Protein AF-A0A959LLN0-F1 (afdb_monomer_lite)

Sequence (73 aa):
NEKLNEIAWMQSHVVRAPLASLMGLIHLLKDEEHSAEEKEEILDKMLISANELDLVIREITNSADTTEYSIDS

pLDDT: mean 88.14, std 15.15, range [37.44, 98.56]

Radius of gyration: 17.43 Å; chains: 1; bounding box: 35×31×49 Å

Secondary structure (DSSP, 8-state):
-HHHHHHHHIIIIITHHHHHHHHHHHHHHHHS---HHHHHHHHHHHHHHHHHHHHHHHHHHHHHHTTS--S--

Structure (mmCIF, N/CA/C/O backbone):
data_AF-A0A959LLN0-F1
#
_entry.id   AF-A0A959LLN0-F1
#
loop_
_atom_site.group_PDB
_atom_site.id
_atom_site.type_symbol
_atom_site.label_atom_id
_atom_site.label_alt_id
_atom_site.label_comp_id
_atom_site.label_asym_id
_atom_site.label_entity_id
_atom_site.label_seq_id
_atom_site.pdbx_PDB_ins_code
_atom_site.Cartn_x
_atom_site.Cartn_y
_atom_site.Cartn_z
_atom_site.occupancy
_atom_site.B_iso_or_equiv
_atom_site.auth_seq_id
_atom_site.auth_comp_id
_atom_site.auth_asym_id
_atom_site.auth_atom_id
_atom_site.pdbx_PDB_model_num
ATOM 1 N N . ASN A 1 1 ? 22.216 -4.845 -19.573 1.00 68.69 1 ASN A N 1
ATOM 2 C CA . ASN A 1 1 ? 20.863 -5.213 -19.098 1.00 68.69 1 ASN A CA 1
ATOM 3 C C . ASN A 1 1 ? 20.667 -5.007 -17.592 1.00 68.69 1 ASN A C 1
ATOM 5 O O . ASN A 1 1 ? 19.581 -5.262 -17.097 1.00 68.69 1 ASN A O 1
ATOM 9 N N . GLU A 1 2 ? 21.679 -4.539 -16.853 1.00 83.50 2 GLU A N 1
ATOM 10 C CA . GLU A 1 2 ? 21.630 -4.413 -15.385 1.00 83.50 2 GLU A CA 1
ATOM 11 C C . GLU A 1 2 ? 20.537 -3.454 -14.895 1.00 83.50 2 GLU A C 1
ATOM 13 O O . GLU A 1 2 ? 19.792 -3.813 -13.994 1.00 83.50 2 GLU A O 1
ATOM 18 N N . LYS A 1 3 ? 20.342 -2.314 -15.568 1.00 82.69 3 LYS A N 1
ATOM 19 C CA . LYS A 1 3 ? 19.287 -1.345 -15.228 1.00 82.69 3 LYS A CA 1
ATOM 20 C C . LYS A 1 3 ? 17.863 -1.905 -15.366 1.00 82.69 3 LYS A C 1
ATOM 22 O O . LYS A 1 3 ? 17.007 -1.648 -14.531 1.00 82.69 3 LYS A O 1
ATOM 27 N N . LEU A 1 4 ? 17.604 -2.715 -16.395 1.00 85.44 4 LEU A N 1
ATOM 28 C CA . LEU A 1 4 ? 16.308 -3.387 -16.557 1.00 85.44 4 LEU A CA 1
ATOM 29 C C . LEU A 1 4 ? 16.096 -4.475 -15.493 1.00 85.44 4 LEU A C 1
ATOM 31 O O . LEU A 1 4 ? 14.978 -4.646 -15.015 1.00 85.44 4 LEU A O 1
ATOM 35 N N . ASN A 1 5 ? 17.162 -5.167 -15.080 1.00 88.50 5 ASN A N 1
ATOM 36 C CA . ASN A 1 5 ? 17.099 -6.121 -13.969 1.00 88.50 5 ASN A CA 1
ATOM 37 C C . ASN A 1 5 ? 16.830 -5.422 -12.626 1.00 88.50 5 ASN A C 1
ATOM 39 O O . ASN A 1 5 ? 16.068 -5.940 -11.815 1.00 88.50 5 ASN A O 1
ATOM 43 N N . GLU A 1 6 ? 17.425 -4.251 -12.401 1.00 88.25 6 GLU A N 1
ATOM 44 C CA . GLU A 1 6 ? 17.192 -3.420 -11.217 1.00 88.25 6 GLU A CA 1
ATOM 45 C C . GLU A 1 6 ? 15.739 -2.934 -11.152 1.00 88.25 6 GLU A C 1
ATOM 47 O O . GLU A 1 6 ? 15.070 -3.129 -10.138 1.00 88.25 6 GLU A O 1
ATOM 52 N N . ILE A 1 7 ? 15.204 -2.420 -12.265 1.00 86.06 7 ILE A N 1
ATOM 53 C CA . ILE A 1 7 ? 13.787 -2.043 -12.377 1.00 86.06 7 ILE A CA 1
ATOM 54 C C . ILE A 1 7 ? 12.879 -3.247 -12.093 1.00 86.06 7 ILE A C 1
ATOM 56 O O . ILE A 1 7 ? 11.950 -3.141 -11.293 1.00 86.06 7 ILE A O 1
ATOM 60 N N . ALA A 1 8 ? 13.165 -4.413 -12.683 1.00 88.38 8 ALA A N 1
ATOM 61 C CA . ALA A 1 8 ? 12.379 -5.625 -12.452 1.00 88.38 8 ALA A CA 1
ATOM 62 C C . ALA A 1 8 ? 12.412 -6.085 -10.980 1.00 88.38 8 ALA A C 1
ATOM 64 O O . ALA A 1 8 ? 11.394 -6.552 -10.453 1.00 88.38 8 ALA A O 1
ATOM 65 N N . TRP A 1 9 ? 13.557 -5.930 -10.303 1.00 91.19 9 TRP A N 1
ATOM 66 C CA . TRP A 1 9 ? 13.696 -6.220 -8.876 1.00 91.19 9 TRP A CA 1
ATOM 67 C C . TRP A 1 9 ? 12.901 -5.234 -8.013 1.00 91.19 9 TRP A C 1
ATOM 69 O O . TRP A 1 9 ? 12.146 -5.674 -7.144 1.00 91.19 9 TRP A O 1
ATOM 79 N N . MET A 1 10 ? 12.973 -3.928 -8.292 1.00 90.06 10 MET A N 1
ATOM 80 C CA . MET A 1 10 ? 12.164 -2.921 -7.594 1.00 90.06 10 MET A CA 1
ATOM 81 C C . MET A 1 10 ? 10.663 -3.190 -7.763 1.00 90.06 10 MET A C 1
ATOM 83 O O . MET A 1 10 ? 9.916 -3.247 -6.785 1.00 90.06 10 MET A O 1
ATOM 87 N N . GLN A 1 11 ? 10.229 -3.455 -8.995 1.00 87.81 11 GLN A N 1
ATOM 88 C CA . GLN A 1 11 ? 8.820 -3.636 -9.340 1.00 87.81 11 GLN A CA 1
ATOM 89 C C . GLN A 1 11 ? 8.198 -4.900 -8.742 1.00 87.81 11 GLN A C 1
ATOM 91 O O . GLN A 1 11 ? 7.020 -4.902 -8.395 1.00 87.81 11 GLN A O 1
ATOM 96 N N . SER A 1 12 ? 8.969 -5.981 -8.618 1.00 90.06 12 SER A N 1
ATOM 97 C CA . SER A 1 12 ? 8.450 -7.253 -8.100 1.00 90.06 12 SER A CA 1
ATOM 98 C C . SER A 1 12 ? 8.701 -7.434 -6.609 1.00 90.06 12 SER A C 1
ATOM 100 O O . SER A 1 12 ? 7.861 -7.990 -5.903 1.00 90.06 12 SER A O 1
ATOM 102 N N . HIS A 1 13 ? 9.878 -7.034 -6.131 1.00 90.75 13 HIS A N 1
ATOM 103 C CA . HIS A 1 13 ? 10.345 -7.357 -4.788 1.00 90.75 13 HIS A CA 1
ATOM 104 C C . HIS A 1 13 ? 10.116 -6.200 -3.820 1.00 90.75 13 HIS A C 1
ATOM 106 O O . HIS A 1 13 ? 9.540 -6.407 -2.754 1.00 90.75 13 HIS A O 1
ATOM 112 N N . VAL A 1 14 ? 10.497 -4.982 -4.211 1.00 94.06 14 VAL A N 1
ATOM 113 C CA . VAL A 1 14 ? 10.388 -3.809 -3.333 1.00 94.06 14 VAL A CA 1
ATOM 114 C C . VAL A 1 14 ? 8.936 -3.364 -3.200 1.00 94.06 14 VAL A C 1
ATOM 116 O O . VAL A 1 14 ? 8.471 -3.194 -2.082 1.00 94.06 14 VAL A O 1
ATOM 119 N N . VAL A 1 15 ? 8.173 -3.303 -4.299 1.00 95.56 15 VAL A N 1
ATOM 120 C CA . VAL A 1 15 ? 6.722 -2.996 -4.285 1.00 95.56 15 VAL A CA 1
ATOM 121 C C . VAL A 1 15 ? 5.923 -3.979 -3.425 1.00 95.56 15 VAL A C 1
ATOM 123 O O . VAL A 1 15 ? 4.931 -3.615 -2.790 1.00 95.56 15 VAL A O 1
ATOM 126 N N . ARG A 1 16 ? 6.335 -5.249 -3.395 1.00 96.06 16 ARG A N 1
ATOM 127 C CA . ARG A 1 16 ? 5.583 -6.300 -2.707 1.00 96.06 16 ARG A CA 1
ATOM 128 C C . ARG A 1 16 ? 5.582 -6.132 -1.190 1.00 96.06 16 ARG A C 1
ATOM 130 O O . ARG A 1 16 ? 4.603 -6.531 -0.566 1.00 96.06 16 ARG A O 1
ATOM 137 N N . ALA A 1 17 ? 6.630 -5.554 -0.607 1.00 96.56 17 ALA A N 1
ATOM 138 C CA . ALA A 1 17 ? 6.730 -5.356 0.837 1.00 96.56 17 ALA A CA 1
ATOM 139 C C . ALA A 1 17 ? 5.635 -4.418 1.401 1.00 96.56 17 ALA A C 1
ATOM 141 O O . ALA A 1 17 ? 4.836 -4.891 2.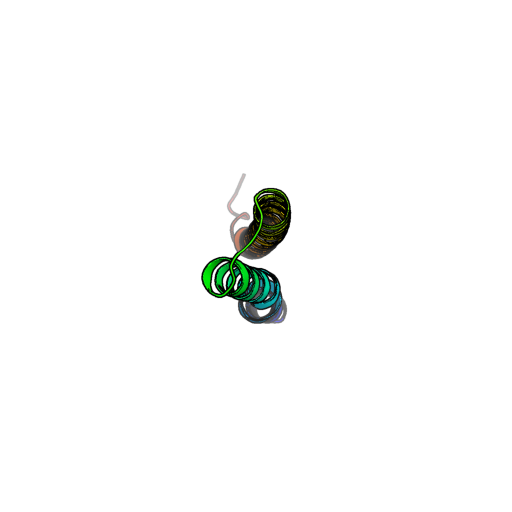216 1.00 96.56 17 ALA A O 1
ATOM 142 N N . PRO A 1 18 ? 5.502 -3.151 0.953 1.00 97.50 18 PRO A N 1
ATOM 143 C CA . PRO A 1 18 ? 4.455 -2.259 1.449 1.00 97.50 18 PRO A CA 1
ATOM 144 C C . PRO A 1 18 ? 3.048 -2.729 1.050 1.00 97.50 18 PRO A C 1
ATOM 146 O O . PRO A 1 18 ? 2.104 -2.575 1.824 1.00 97.50 18 PRO A O 1
ATOM 149 N N . LEU A 1 19 ? 2.892 -3.398 -0.102 1.00 97.94 19 LEU A N 1
ATOM 150 C CA . LEU A 1 19 ? 1.611 -3.998 -0.488 1.00 97.94 19 LEU A CA 1
ATOM 151 C C . LEU A 1 19 ? 1.186 -5.130 0.462 1.00 97.94 19 LEU A C 1
ATOM 153 O O . LEU A 1 19 ? 0.031 -5.180 0.881 1.00 97.94 19 LEU A O 1
ATOM 157 N N . ALA A 1 20 ? 2.100 -6.036 0.821 1.00 97.94 20 ALA A N 1
ATOM 158 C CA . ALA A 1 20 ? 1.808 -7.111 1.767 1.00 97.94 20 ALA A CA 1
ATOM 159 C C . ALA A 1 20 ? 1.473 -6.561 3.164 1.00 97.94 20 ALA A C 1
ATOM 161 O O . ALA A 1 20 ? 0.558 -7.075 3.810 1.00 97.94 20 ALA A O 1
ATOM 162 N N . SER A 1 21 ? 2.157 -5.492 3.590 1.00 98.12 21 SER A N 1
ATOM 163 C C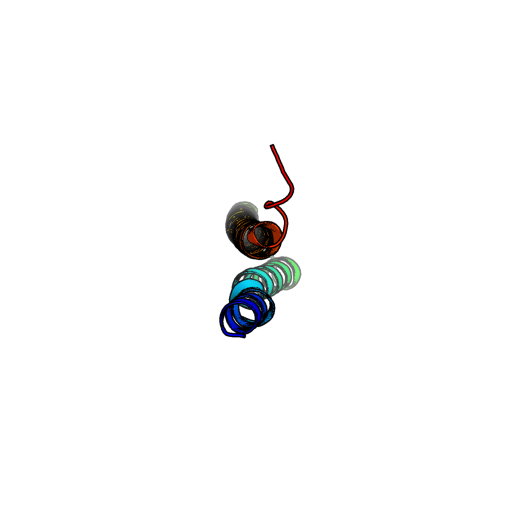A . SER A 1 21 ? 1.844 -4.762 4.826 1.00 98.12 21 SER A CA 1
ATOM 164 C C . SER A 1 21 ? 0.408 -4.225 4.810 1.00 98.12 21 SER A C 1
ATOM 166 O O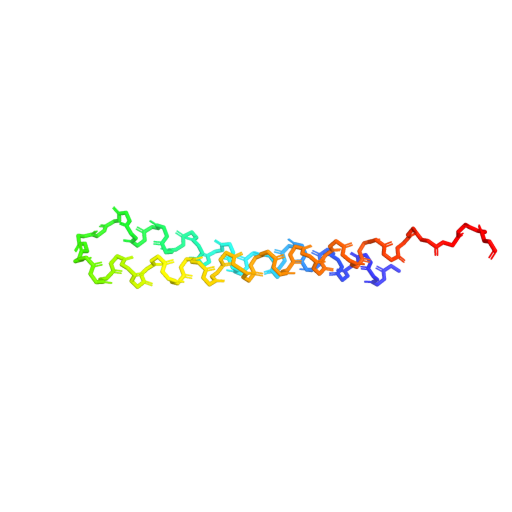 . SER A 1 21 ? -0.381 -4.539 5.701 1.00 98.12 21 SER A O 1
ATOM 168 N N . LEU A 1 22 ? 0.019 -3.518 3.740 1.00 98.50 22 LEU A N 1
ATOM 169 C CA . LEU A 1 22 ? -1.349 -3.024 3.553 1.00 98.50 22 LEU A CA 1
ATOM 170 C C . LEU A 1 22 ? -2.386 -4.148 3.603 1.00 98.50 22 LEU A C 1
ATOM 172 O O . LEU A 1 22 ? -3.399 -4.018 4.286 1.00 98.50 22 LEU A O 1
ATOM 176 N N . MET A 1 23 ? -2.140 -5.262 2.910 1.00 98.06 23 MET A N 1
ATOM 177 C CA . MET A 1 23 ? -3.056 -6.406 2.922 1.00 98.06 23 MET A CA 1
ATOM 178 C C . MET A 1 23 ? -3.230 -6.990 4.330 1.00 98.06 23 MET A C 1
ATOM 180 O O . MET A 1 23 ? -4.355 -7.300 4.718 1.00 98.06 23 MET A O 1
ATOM 184 N N . GLY A 1 24 ? -2.142 -7.112 5.097 1.00 97.88 24 GLY A N 1
ATOM 185 C CA . GLY A 1 24 ? -2.183 -7.581 6.482 1.00 97.88 24 GLY A CA 1
ATOM 186 C C . GLY A 1 24 ? -2.966 -6.640 7.397 1.00 97.88 24 GLY A C 1
ATOM 187 O O . GLY A 1 24 ? -3.824 -7.096 8.146 1.00 97.88 24 GLY A O 1
ATOM 188 N N . LEU A 1 25 ? -2.736 -5.329 7.285 1.00 97.81 25 LEU A N 1
ATOM 189 C CA . LEU A 1 25 ? -3.444 -4.311 8.068 1.00 97.81 25 LEU A CA 1
ATOM 190 C C . LEU A 1 25 ? -4.939 -4.249 7.728 1.00 97.81 25 LEU A C 1
ATOM 192 O O . LEU A 1 25 ? -5.769 -4.147 8.625 1.00 97.81 25 LEU A O 1
ATOM 196 N N . ILE A 1 26 ? -5.299 -4.375 6.447 1.00 97.44 26 ILE A N 1
ATOM 197 C CA . ILE A 1 26 ? -6.702 -4.455 6.015 1.00 97.44 26 ILE A CA 1
ATOM 198 C C . ILE A 1 26 ? -7.373 -5.704 6.589 1.00 97.44 26 ILE A C 1
ATOM 200 O O . ILE A 1 26 ? -8.534 -5.642 6.988 1.00 97.44 26 ILE A O 1
ATOM 204 N N . HIS A 1 27 ? -6.673 -6.839 6.616 1.00 96.94 27 HIS A N 1
ATOM 205 C CA . HIS A 1 27 ? -7.216 -8.066 7.192 1.00 96.94 27 HIS A CA 1
ATOM 206 C C . HIS A 1 27 ? -7.408 -7.926 8.701 1.00 96.94 27 HIS A C 1
ATOM 208 O O . HIS A 1 27 ? -8.498 -8.196 9.191 1.00 96.94 27 HIS A O 1
ATOM 214 N N . LEU A 1 28 ? -6.403 -7.392 9.403 1.00 95.62 28 LEU A N 1
ATOM 215 C CA . LEU A 1 28 ? -6.484 -7.090 10.829 1.00 95.62 28 LEU A CA 1
ATOM 216 C C . LEU A 1 28 ? -7.696 -6.201 11.131 1.00 95.62 28 LEU A C 1
ATOM 218 O O . LEU A 1 28 ? -8.501 -6.538 11.990 1.00 95.62 28 LEU A O 1
ATOM 222 N N . LEU A 1 29 ? -7.884 -5.120 10.369 1.00 95.50 29 LEU A N 1
ATOM 223 C CA . LEU A 1 29 ? -9.002 -4.191 10.545 1.00 95.50 29 LEU A CA 1
ATOM 224 C C . LEU A 1 29 ? -10.380 -4.846 10.339 1.00 95.50 29 LEU A C 1
ATOM 226 O O . LEU A 1 29 ? -11.368 -4.383 10.908 1.00 95.50 29 LEU A O 1
ATOM 230 N N . LYS A 1 30 ? -10.464 -5.877 9.490 1.00 93.12 30 LYS A N 1
ATOM 231 C CA . LYS A 1 30 ? -11.720 -6.548 9.125 1.00 93.12 30 LYS A CA 1
ATOM 232 C C . LYS A 1 30 ? -12.094 -7.712 10.038 1.00 93.12 30 LYS A C 1
ATOM 234 O O . LYS A 1 30 ? -13.283 -8.011 10.137 1.00 93.12 30 LYS A O 1
ATOM 239 N N . ASP A 1 31 ? -11.112 -8.378 10.630 1.00 87.00 31 ASP A N 1
ATOM 240 C CA . ASP A 1 31 ? -11.301 -9.686 11.262 1.00 87.00 31 ASP A CA 1
ATOM 241 C C . ASP A 1 31 ? -11.515 -9.608 12.784 1.00 87.00 31 ASP A C 1
ATOM 243 O O . ASP A 1 31 ? -11.939 -10.589 13.395 1.00 87.00 31 ASP A O 1
ATOM 247 N N . GLU A 1 32 ? -11.283 -8.443 13.394 1.00 84.50 32 GLU A N 1
ATOM 248 C CA . GLU A 1 32 ? -11.332 -8.249 14.845 1.00 84.50 32 GLU A CA 1
ATOM 249 C C . GLU A 1 32 ? -12.185 -7.033 15.252 1.00 84.50 32 GLU A C 1
ATOM 251 O O . GLU A 1 32 ? -12.366 -6.066 14.503 1.00 84.50 32 GLU A O 1
ATOM 256 N N . GLU A 1 33 ? -12.747 -7.092 16.462 1.00 91.88 33 GLU A N 1
ATOM 257 C CA . GLU A 1 33 ? -13.500 -5.986 17.047 1.00 91.88 33 GLU A CA 1
ATOM 258 C C . GLU A 1 33 ? -12.522 -4.999 17.695 1.00 91.88 33 GLU A C 1
ATOM 260 O O . GLU A 1 33 ? -12.029 -5.222 18.795 1.00 91.88 33 GLU A O 1
ATOM 265 N N . HIS A 1 34 ? -12.229 -3.912 16.983 1.00 94.25 34 HIS A N 1
ATOM 266 C CA . HIS A 1 34 ? -11.272 -2.893 17.422 1.00 94.25 34 HIS A CA 1
ATOM 267 C C . HIS A 1 34 ? -11.958 -1.707 18.097 1.00 94.25 34 HIS A C 1
ATOM 269 O O . HIS A 1 34 ? -12.989 -1.204 17.618 1.00 94.25 34 HIS A O 1
ATOM 275 N N . SER A 1 35 ? -11.329 -1.192 19.151 1.00 96.69 35 SER A N 1
ATOM 276 C CA . SER A 1 35 ? -11.626 0.127 19.706 1.00 96.69 35 SER A CA 1
ATOM 277 C C . SER A 1 35 ? -11.370 1.241 18.680 1.00 96.69 35 SER A C 1
ATOM 279 O O . SER A 1 35 ? -10.778 1.034 17.620 1.00 96.69 35 SER A O 1
ATOM 281 N N . ALA A 1 36 ? -11.852 2.453 18.968 1.00 95.44 36 ALA A N 1
ATOM 282 C CA . ALA A 1 36 ? -11.611 3.598 18.089 1.00 95.44 36 ALA A CA 1
ATOM 283 C C . ALA A 1 36 ? -10.111 3.929 17.971 1.00 95.44 36 ALA A C 1
ATOM 285 O O . ALA A 1 36 ? -9.646 4.215 16.874 1.00 95.44 36 ALA A O 1
ATOM 286 N N . GLU A 1 37 ? -9.374 3.824 19.079 1.00 97.31 37 GLU A N 1
ATOM 287 C CA . GLU A 1 37 ? -7.932 4.084 19.146 1.00 97.31 37 GLU A CA 1
ATOM 288 C C . GLU A 1 37 ? -7.137 3.052 18.331 1.00 97.31 37 GLU A C 1
ATOM 290 O O . GLU A 1 37 ? -6.324 3.423 17.491 1.00 97.31 37 GLU A O 1
ATOM 295 N N . GLU A 1 38 ? -7.453 1.758 18.465 1.00 96.75 38 GLU A N 1
ATOM 296 C CA . GLU A 1 38 ? -6.814 0.700 17.664 1.00 96.75 38 GLU A CA 1
ATOM 297 C C . GLU A 1 38 ? -7.082 0.872 16.162 1.00 96.75 38 GLU A C 1
ATOM 299 O O . GLU A 1 38 ? -6.186 0.671 15.341 1.00 96.75 38 GLU A O 1
ATOM 304 N N . LYS A 1 39 ? -8.297 1.291 15.777 1.00 96.69 39 LYS A N 1
ATOM 305 C CA . LYS A 1 39 ? -8.614 1.596 14.371 1.00 96.69 39 LYS A CA 1
ATOM 306 C C . LYS A 1 39 ? -7.782 2.756 13.844 1.00 96.69 39 LYS A C 1
ATOM 308 O O . LYS A 1 39 ? -7.312 2.677 12.712 1.00 96.69 39 LYS A O 1
ATOM 313 N N . GLU A 1 40 ? -7.619 3.814 14.633 1.00 97.75 40 GLU A N 1
ATOM 314 C CA . GLU A 1 40 ? -6.807 4.972 14.260 1.00 97.75 40 GLU A CA 1
ATOM 315 C C . GLU A 1 40 ? -5.338 4.568 14.076 1.00 97.75 40 GLU A C 1
ATOM 317 O O . GLU A 1 40 ? -4.764 4.841 13.024 1.00 97.75 40 GLU A O 1
ATOM 322 N N . GLU A 1 41 ? -4.776 3.766 14.986 1.00 97.75 41 GLU A N 1
ATOM 323 C CA . GLU A 1 41 ? -3.419 3.233 14.822 1.00 97.75 41 GLU A CA 1
ATOM 324 C C . GLU A 1 41 ? -3.252 2.361 13.569 1.00 97.75 41 GLU A C 1
ATOM 326 O O . GLU A 1 41 ? -2.214 2.408 12.900 1.00 97.75 41 GLU A O 1
ATOM 331 N N . ILE A 1 42 ? -4.235 1.508 13.261 1.00 97.81 42 ILE A N 1
ATOM 332 C CA . ILE A 1 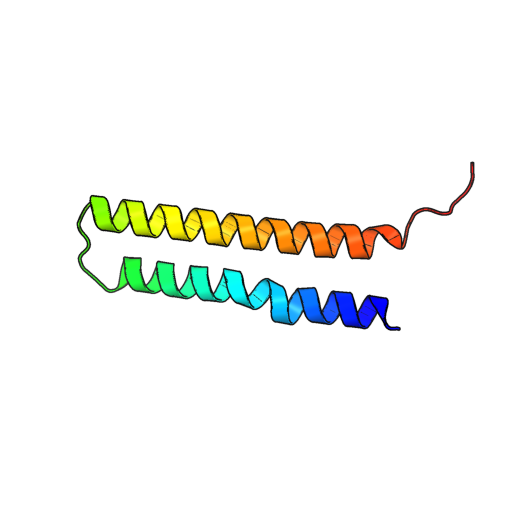42 ? -4.193 0.664 12.062 1.00 97.81 42 ILE A CA 1
ATOM 333 C C . ILE A 1 42 ? -4.240 1.543 10.807 1.00 97.81 42 ILE A C 1
ATOM 335 O O . ILE A 1 42 ? -3.470 1.307 9.875 1.00 97.81 42 ILE A O 1
ATOM 339 N N . LEU A 1 43 ? -5.094 2.569 10.788 1.00 98.12 43 LEU A N 1
ATOM 340 C CA . LEU A 1 43 ? -5.190 3.518 9.679 1.00 98.12 43 LEU A CA 1
ATOM 341 C C . LEU A 1 43 ? -3.895 4.318 9.492 1.00 98.12 43 LEU A C 1
ATOM 343 O O . LEU A 1 43 ? -3.448 4.470 8.355 1.00 98.12 43 LEU A O 1
ATOM 347 N N . ASP A 1 44 ? -3.250 4.750 10.574 1.00 98.38 44 ASP A N 1
ATOM 348 C CA . ASP A 1 44 ? -1.953 5.430 10.516 1.00 98.38 44 ASP A CA 1
ATOM 349 C C . ASP A 1 44 ? -0.869 4.524 9.922 1.00 98.38 44 ASP A C 1
ATOM 351 O O . ASP A 1 44 ? -0.123 4.926 9.024 1.00 98.38 44 ASP A O 1
ATOM 355 N N . LYS A 1 45 ? -0.819 3.256 10.350 1.00 98.38 45 LYS A N 1
ATOM 356 C CA . LYS A 1 45 ? 0.098 2.253 9.782 1.00 98.38 45 LYS A CA 1
ATOM 357 C C . LYS A 1 45 ? -0.196 2.000 8.301 1.00 98.38 45 LYS A C 1
ATOM 359 O O . LYS A 1 45 ? 0.734 1.878 7.504 1.00 98.38 45 LYS A O 1
ATOM 364 N N . MET A 1 46 ? -1.471 1.967 7.906 1.00 98.56 46 MET A N 1
ATOM 365 C CA . MET A 1 46 ? -1.865 1.841 6.500 1.00 98.56 46 MET A CA 1
ATOM 366 C C . MET A 1 46 ? -1.407 3.050 5.683 1.00 98.56 46 MET A C 1
ATOM 368 O O . MET A 1 46 ? -0.891 2.871 4.582 1.00 98.56 46 MET A O 1
ATOM 372 N N . LEU A 1 47 ? -1.551 4.267 6.213 1.00 98.50 47 LEU A N 1
ATOM 373 C CA . LEU A 1 47 ? -1.094 5.487 5.550 1.00 98.50 47 LEU A CA 1
ATOM 374 C C . LEU A 1 47 ? 0.425 5.475 5.341 1.00 98.50 47 LEU A C 1
ATOM 376 O O . LEU A 1 47 ? 0.895 5.815 4.257 1.00 98.50 47 LEU A O 1
ATOM 380 N N . ILE A 1 48 ? 1.189 5.033 6.343 1.00 98.38 48 ILE A N 1
ATOM 381 C CA . ILE A 1 48 ? 2.644 4.871 6.230 1.00 98.38 48 ILE A CA 1
ATOM 382 C C . ILE A 1 48 ? 2.985 3.890 5.102 1.00 98.38 48 ILE A C 1
ATOM 384 O O . ILE A 1 48 ? 3.709 4.264 4.180 1.00 98.38 48 ILE A O 1
ATOM 388 N N . SER A 1 49 ? 2.413 2.681 5.104 1.00 98.25 49 SER A N 1
ATOM 389 C CA . SER A 1 49 ? 2.683 1.693 4.048 1.00 98.25 49 SER A CA 1
ATOM 390 C C . SER A 1 49 ? 2.212 2.146 2.659 1.00 98.25 49 SER A C 1
ATOM 392 O O . SER A 1 49 ? 2.843 1.815 1.657 1.00 98.25 49 SER A O 1
ATOM 394 N N . ALA A 1 50 ? 1.138 2.935 2.564 1.00 98.50 50 ALA A N 1
ATOM 395 C CA . ALA A 1 50 ? 0.705 3.531 1.301 1.00 98.50 50 ALA A CA 1
ATOM 396 C C . ALA A 1 50 ? 1.708 4.572 0.775 1.00 98.50 50 ALA A C 1
ATOM 398 O O . ALA A 1 50 ? 2.002 4.585 -0.420 1.00 98.50 50 ALA A O 1
ATOM 399 N N . ASN A 1 51 ? 2.272 5.403 1.655 1.00 98.25 51 ASN A N 1
ATOM 400 C CA . ASN A 1 51 ? 3.304 6.374 1.288 1.00 98.25 51 ASN A CA 1
ATOM 401 C C . ASN A 1 51 ? 4.615 5.691 0.871 1.00 98.25 51 ASN A C 1
ATOM 403 O O . ASN A 1 51 ? 5.254 6.125 -0.084 1.00 98.25 51 ASN A O 1
ATOM 407 N N . GLU A 1 52 ? 5.001 4.605 1.545 1.00 97.50 52 GLU A N 1
ATOM 408 C CA . GLU A 1 52 ? 6.146 3.777 1.142 1.00 97.50 52 GLU A CA 1
ATOM 409 C C . GLU A 1 52 ? 5.938 3.183 -0.255 1.00 97.50 52 GLU A C 1
ATOM 411 O O . GLU A 1 52 ? 6.840 3.226 -1.090 1.00 97.50 52 GLU A O 1
ATOM 416 N N . LEU A 1 53 ? 4.736 2.674 -0.541 1.00 97.38 53 LEU A N 1
ATOM 417 C CA . LEU A 1 53 ? 4.396 2.169 -1.868 1.00 97.38 53 LEU A CA 1
ATOM 418 C C . LEU A 1 53 ? 4.480 3.269 -2.940 1.00 97.38 53 LEU A C 1
ATOM 420 O O . LEU A 1 53 ? 5.060 3.032 -3.999 1.00 97.38 53 LEU A O 1
ATOM 424 N N . ASP A 1 54 ? 3.940 4.463 -2.672 1.00 97.12 54 ASP A N 1
ATOM 425 C CA . ASP A 1 54 ? 4.023 5.607 -3.594 1.00 97.12 54 ASP A CA 1
ATOM 426 C C . ASP A 1 54 ? 5.480 6.014 -3.862 1.00 97.12 54 ASP A C 1
ATOM 428 O O . ASP A 1 54 ? 5.855 6.256 -5.011 1.00 97.12 54 ASP A O 1
ATOM 432 N N . LEU A 1 55 ? 6.329 6.019 -2.830 1.00 95.69 55 LEU A N 1
ATOM 433 C CA . LEU A 1 55 ? 7.754 6.310 -2.976 1.00 95.69 55 LEU A CA 1
ATOM 434 C C . LEU A 1 55 ? 8.440 5.311 -3.917 1.00 95.69 55 LEU A C 1
ATOM 436 O O . LEU A 1 55 ? 9.106 5.727 -4.863 1.00 95.69 55 LEU A O 1
ATOM 440 N N . VAL A 1 56 ? 8.216 4.010 -3.715 1.00 93.94 56 VAL A N 1
ATOM 441 C CA . VAL A 1 56 ? 8.795 2.956 -4.566 1.00 93.94 56 VAL A CA 1
ATOM 442 C C . VAL A 1 56 ? 8.307 3.084 -6.012 1.00 93.94 56 VAL A C 1
ATOM 444 O O . VAL A 1 56 ? 9.085 2.920 -6.951 1.00 93.94 56 VAL A O 1
ATOM 447 N N . ILE A 1 57 ? 7.030 3.418 -6.224 1.00 92.75 57 ILE A N 1
ATOM 448 C CA . ILE A 1 57 ? 6.489 3.659 -7.570 1.00 92.75 57 ILE A CA 1
ATOM 449 C C . ILE A 1 57 ? 7.197 4.847 -8.232 1.00 92.75 57 ILE A C 1
ATOM 451 O O . ILE A 1 57 ? 7.595 4.744 -9.392 1.00 92.75 57 ILE A O 1
ATOM 455 N N . ARG A 1 58 ? 7.402 5.957 -7.512 1.00 92.44 58 ARG A N 1
ATOM 456 C CA . ARG A 1 58 ? 8.138 7.120 -8.036 1.00 92.44 58 ARG A CA 1
ATOM 457 C C . ARG A 1 58 ? 9.584 6.777 -8.378 1.00 92.44 58 ARG A C 1
ATOM 459 O O . ARG A 1 58 ? 10.077 7.222 -9.411 1.00 92.44 5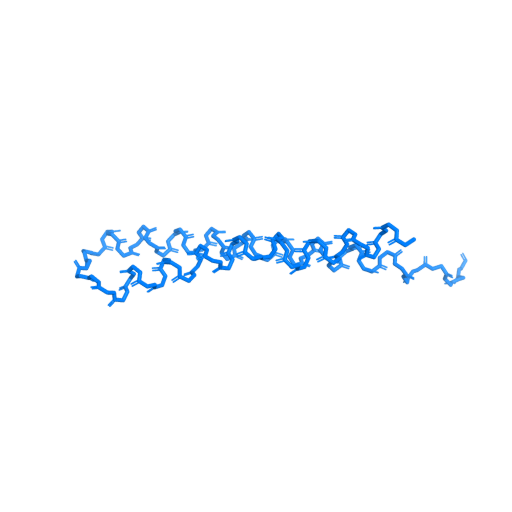8 ARG A O 1
ATOM 466 N N . GLU A 1 59 ? 10.259 5.984 -7.551 1.00 91.06 59 GLU A N 1
ATOM 467 C CA . GLU A 1 59 ? 11.626 5.515 -7.812 1.00 91.06 59 GLU A CA 1
ATOM 468 C C . GLU A 1 59 ? 11.708 4.659 -9.081 1.00 91.06 59 GLU A C 1
ATOM 470 O O . GLU A 1 59 ? 12.605 4.863 -9.904 1.00 91.06 59 GLU A O 1
ATOM 475 N N . ILE A 1 60 ? 10.739 3.761 -9.289 1.00 89.25 60 ILE A N 1
ATOM 476 C CA . ILE A 1 60 ? 10.624 2.963 -10.517 1.00 89.25 60 ILE A CA 1
ATOM 477 C C . ILE A 1 60 ? 10.417 3.874 -11.732 1.00 89.25 60 ILE A C 1
ATOM 479 O O . ILE A 1 60 ? 11.147 3.737 -12.716 1.00 89.25 60 ILE A O 1
ATOM 483 N N . THR A 1 61 ? 9.471 4.816 -11.660 1.00 88.44 61 THR A N 1
ATOM 484 C CA . THR A 1 61 ? 9.172 5.753 -12.756 1.00 88.44 61 THR A CA 1
ATOM 485 C C . THR A 1 61 ? 10.388 6.606 -13.107 1.00 88.44 61 THR A C 1
ATOM 487 O O . THR A 1 61 ? 10.800 6.624 -14.259 1.00 88.44 61 THR A O 1
ATOM 490 N N . ASN A 1 62 ? 11.055 7.213 -12.121 1.00 87.38 62 ASN A N 1
ATOM 491 C CA . ASN A 1 62 ? 12.268 8.006 -12.353 1.00 87.38 62 ASN A CA 1
ATOM 492 C C . ASN A 1 62 ? 13.404 7.166 -12.968 1.00 87.38 62 ASN A C 1
ATOM 494 O O . ASN A 1 62 ? 14.142 7.628 -13.846 1.00 87.38 62 ASN A O 1
ATOM 498 N N . SER A 1 63 ? 13.543 5.912 -12.527 1.00 81.25 63 SER A N 1
ATOM 499 C CA . SER A 1 63 ? 14.553 4.993 -13.060 1.00 81.25 63 SER A CA 1
ATOM 500 C C . SER A 1 63 ? 14.273 4.612 -14.514 1.00 81.25 63 SER A C 1
ATOM 502 O O . SER A 1 63 ? 15.220 4.459 -15.295 1.00 81.25 63 SER A O 1
ATOM 504 N N . ALA A 1 64 ? 12.993 4.499 -14.883 1.00 79.81 64 ALA A N 1
ATOM 505 C CA . ALA A 1 64 ? 12.537 4.251 -16.246 1.00 79.81 64 ALA A CA 1
ATOM 506 C C . ALA A 1 64 ? 12.660 5.498 -17.147 1.00 79.81 64 ALA A C 1
ATOM 508 O O . ALA A 1 64 ? 13.206 5.383 -18.246 1.00 79.81 64 ALA A O 1
ATOM 509 N N . ASP A 1 65 ? 12.262 6.680 -16.665 1.00 73.00 65 ASP A N 1
ATOM 510 C CA . ASP A 1 65 ? 12.247 7.959 -17.404 1.00 73.00 65 ASP A CA 1
ATOM 511 C C . ASP A 1 65 ? 13.643 8.451 -17.801 1.00 73.00 65 ASP A C 1
ATOM 513 O O . ASP A 1 65 ? 13.820 9.083 -18.841 1.00 73.00 65 ASP A O 1
ATOM 517 N N . THR A 1 66 ? 14.686 8.066 -17.060 1.00 58.72 66 THR A N 1
ATOM 518 C CA . THR A 1 66 ? 16.088 8.343 -17.442 1.00 58.72 66 THR A CA 1
ATOM 519 C C . THR A 1 66 ? 16.520 7.591 -18.729 1.00 58.72 66 THR A C 1
ATOM 521 O O . THR A 1 66 ? 17.705 7.503 -19.043 1.00 58.72 66 THR A O 1
ATOM 524 N N . THR A 1 67 ? 15.581 7.000 -19.471 1.00 55.62 67 THR A N 1
ATOM 525 C CA . THR A 1 67 ? 15.784 6.354 -20.777 1.00 55.62 67 THR A CA 1
ATOM 526 C C . THR A 1 67 ? 15.273 7.226 -21.944 1.00 55.62 67 THR A C 1
ATOM 5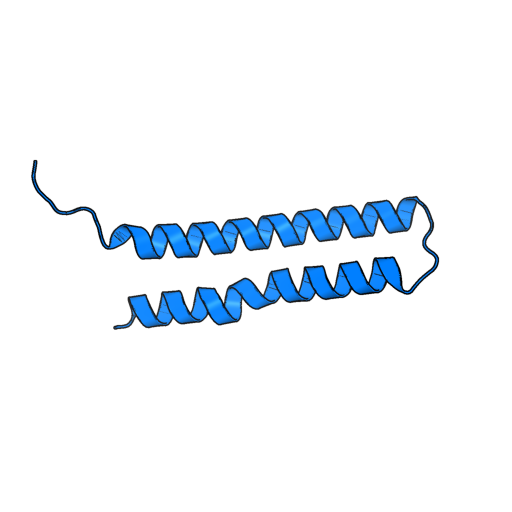28 O O . THR A 1 67 ? 15.582 6.921 -23.092 1.00 55.62 67 THR A O 1
ATOM 531 N N . GLU A 1 68 ? 14.591 8.353 -21.682 1.00 54.22 68 GLU A N 1
ATOM 532 C CA . GLU A 1 68 ? 14.059 9.272 -22.707 1.00 54.22 68 GLU A CA 1
ATOM 533 C C . GLU A 1 68 ? 14.372 10.758 -22.415 1.00 54.22 68 GLU A C 1
ATOM 535 O O . GLU A 1 68 ? 13.475 11.575 -22.256 1.00 54.22 68 GLU A O 1
ATOM 540 N N . TYR A 1 69 ? 15.648 11.164 -22.385 1.00 47.91 69 TYR A N 1
ATOM 541 C CA . TYR A 1 69 ? 15.999 12.535 -22.802 1.00 47.91 69 TYR A CA 1
ATOM 542 C C . TYR A 1 69 ? 17.458 12.637 -23.261 1.00 47.91 69 TYR A C 1
ATOM 544 O O . TYR A 1 69 ? 18.387 12.942 -22.515 1.00 47.91 69 TYR A O 1
ATOM 552 N N . SER A 1 70 ? 17.662 12.347 -24.539 1.00 44.78 70 SER A N 1
ATOM 553 C CA . SER A 1 70 ? 18.778 12.841 -25.348 1.00 44.78 70 SER A CA 1
ATOM 554 C C . SER A 1 70 ? 18.264 12.954 -26.779 1.00 44.78 70 SER A C 1
ATOM 556 O O . SER A 1 70 ? 18.619 12.159 -27.643 1.00 44.78 70 SER A O 1
ATOM 558 N N . ILE A 1 71 ? 17.351 13.899 -27.008 1.00 48.69 71 ILE A N 1
ATOM 559 C CA . ILE A 1 71 ? 17.056 14.404 -28.349 1.00 48.69 71 ILE A CA 1
ATOM 560 C C . ILE A 1 71 ? 17.207 15.924 -28.275 1.00 48.69 71 ILE A C 1
ATOM 562 O O . ILE A 1 71 ? 16.411 16.591 -27.625 1.00 48.69 71 ILE A O 1
ATOM 566 N N . ASP A 1 72 ? 18.304 16.384 -28.877 1.00 44.44 72 ASP A N 1
ATOM 567 C CA . ASP A 1 72 ? 18.667 17.734 -29.322 1.00 44.44 72 ASP A CA 1
ATOM 568 C C . ASP A 1 72 ? 18.083 18.964 -28.607 1.00 44.44 72 ASP A C 1
ATOM 570 O O . ASP A 1 72 ? 16.906 19.305 -28.743 1.00 44.44 72 ASP A O 1
ATOM 574 N N . SER A 1 73 ? 19.002 19.750 -28.034 1.00 37.44 73 SER A N 1
ATOM 575 C CA . SER A 1 73 ? 19.070 21.206 -28.239 1.00 37.44 73 SER A CA 1
ATOM 576 C C . SER A 1 73 ? 20.490 21.714 -28.016 1.00 37.44 73 SER A C 1
ATOM 578 O O . SER A 1 73 ? 21.010 21.444 -26.908 1.00 37.44 73 SER A O 1
#

Foldseek 3Di:
DVLVVVLVCLVPPVLVVLVVQLVVLVCVLPPDDDDPVVNVVSVVSNVVSVVSNVVSVVVSVVSVCVVDDDDDD